Protein AF-A0A2P8F9A5-F1 (afdb_monomer_lite)

Radius of gyration: 23.51 Å; chains: 1; bounding box: 55×26×66 Å

Sequence (94 aa):
MFVTTDPVSLYRLRLIKKYFMSSGTRSKALRRGKMHGQYRAVSNHWHGGRNVPWLNVRGLWLEEAGFNVGDPIDIIVGKGKLIVKKAYDGNSSH

Foldseek 3Di:
DDDDPDPVVVVVVVVVVVVVVVVPDDPPPDDDDDFDWDWDQDPPDPVRTDTDTDDDDDDVVCVVVVDDPPFAWDWDDDDVDTDIDGDDPVPPPD

Secondary structure (DSSP, 8-state):
------HHHHHHHHHHHHHHHHTS----------PEEEEEE-TT-TTSEEEEEE----SHHHHHTT--TT--EEEEEETTEEEEEE---S----

Structure (mmCIF, N/CA/C/O backbone):
data_AF-A0A2P8F9A5-F1
#
_entry.id   AF-A0A2P8F9A5-F1
#
loop_
_atom_site.group_PDB
_atom_site.id
_atom_site.type_symbol
_atom_site.label_atom_id
_atom_site.label_alt_id
_atom_site.label_comp_id
_atom_site.label_asym_id
_atom_site.label_entity_id
_atom_site.label_seq_id
_atom_site.pdbx_PDB_ins_code
_atom_site.Cartn_x
_atom_site.Cartn_y
_atom_site.Cartn_z
_atom_site.occupancy
_atom_site.B_iso_or_equiv
_atom_site.auth_seq_id
_atom_site.auth_comp_id
_atom_site.auth_asym_id
_atom_site.auth_atom_id
_atom_site.pdbx_PDB_model_num
ATOM 1 N N . MET A 1 1 ? -38.537 -16.228 32.111 1.00 41.62 1 MET A N 1
ATOM 2 C CA . MET A 1 1 ? -38.457 -14.813 31.686 1.00 41.62 1 MET A CA 1
ATOM 3 C C . MET A 1 1 ? -37.942 -14.016 32.877 1.00 41.62 1 MET A C 1
ATOM 5 O O . MET A 1 1 ? -38.681 -13.858 33.836 1.00 41.62 1 MET A O 1
ATOM 9 N N . PHE A 1 2 ? -36.664 -13.628 32.895 1.00 45.19 2 PHE A N 1
ATOM 10 C CA . PHE A 1 2 ? -36.101 -12.860 34.013 1.00 45.19 2 PHE A CA 1
ATOM 11 C C . PHE A 1 2 ? -36.431 -11.380 33.808 1.00 45.19 2 PHE A C 1
ATOM 13 O O . PHE A 1 2 ? -35.768 -10.692 33.035 1.00 45.19 2 PHE A O 1
ATOM 20 N N . VAL A 1 3 ? -37.501 -10.907 34.444 1.00 56.59 3 VAL A N 1
ATOM 21 C CA . VAL A 1 3 ? -37.842 -9.481 34.489 1.00 56.59 3 VAL A CA 1
ATOM 22 C C . VAL A 1 3 ? -37.096 -8.890 35.680 1.00 56.59 3 VAL A C 1
ATOM 24 O O . VAL A 1 3 ? -37.504 -9.062 36.821 1.00 56.59 3 VAL A O 1
ATOM 27 N N . THR A 1 4 ? -35.953 -8.256 35.421 1.00 61.16 4 THR A N 1
ATOM 28 C CA . THR A 1 4 ? -35.243 -7.474 36.440 1.00 61.16 4 THR A CA 1
ATOM 29 C C . THR A 1 4 ? -35.793 -6.049 36.446 1.00 61.16 4 THR A C 1
ATOM 31 O O . THR A 1 4 ? -35.751 -5.360 35.428 1.00 61.16 4 THR A O 1
ATOM 34 N N . THR A 1 5 ? -36.350 -5.621 37.579 1.00 69.06 5 THR A N 1
ATOM 35 C CA . THR A 1 5 ? -36.790 -4.237 37.832 1.00 69.06 5 THR A CA 1
ATOM 36 C C . THR A 1 5 ? -35.776 -3.453 38.662 1.00 69.06 5 THR A C 1
ATOM 38 O O . THR A 1 5 ? -36.014 -2.289 38.975 1.00 69.06 5 THR A O 1
ATOM 41 N N . ASP A 1 6 ? -34.650 -4.078 39.023 1.00 84.94 6 ASP A N 1
ATOM 42 C CA . ASP A 1 6 ? -33.576 -3.420 39.757 1.00 84.94 6 ASP A CA 1
ATOM 43 C C . ASP A 1 6 ? -32.947 -2.315 38.885 1.00 84.94 6 ASP A C 1
ATOM 45 O O . ASP A 1 6 ? -32.442 -2.606 37.789 1.00 84.94 6 ASP A O 1
ATOM 49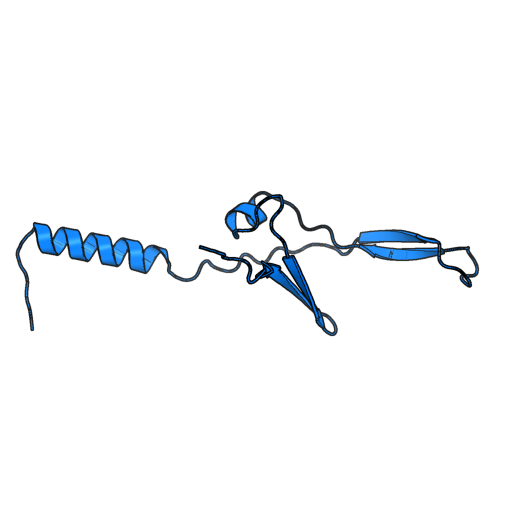 N N . PRO A 1 7 ? -32.948 -1.051 39.350 1.00 79.75 7 PRO A N 1
ATOM 50 C CA . PRO A 1 7 ? -32.390 0.066 38.604 1.00 79.75 7 PRO A CA 1
ATOM 51 C C . PRO A 1 7 ? -30.935 -0.174 38.192 1.00 79.75 7 PRO A C 1
ATOM 53 O O . PRO A 1 7 ? -30.570 0.141 37.062 1.00 79.75 7 PRO A O 1
ATOM 56 N N . VAL A 1 8 ? -30.107 -0.771 39.056 1.00 82.50 8 VAL A N 1
ATOM 57 C CA . VAL A 1 8 ? -28.666 -0.952 38.807 1.00 82.50 8 VAL A CA 1
ATOM 58 C C . VAL A 1 8 ? -28.420 -1.941 37.668 1.00 82.50 8 VAL A C 1
ATOM 60 O O . VAL A 1 8 ? -27.639 -1.677 36.751 1.00 82.50 8 VAL A O 1
ATOM 63 N N . SER A 1 9 ? -29.134 -3.058 37.676 1.00 79.25 9 SER A N 1
ATOM 64 C CA . SER A 1 9 ? -29.109 -4.089 36.648 1.00 79.25 9 SER A CA 1
ATOM 65 C C . SER A 1 9 ? -29.660 -3.558 35.326 1.00 79.25 9 SER A C 1
ATOM 67 O O . SER A 1 9 ? -29.065 -3.811 34.279 1.00 79.25 9 SER A O 1
ATOM 69 N N . LEU A 1 10 ? -30.704 -2.721 35.355 1.00 77.50 10 LEU A N 1
ATOM 70 C CA . LEU A 1 10 ? -31.217 -2.021 34.170 1.00 77.50 10 LEU A CA 1
ATOM 71 C C . LEU A 1 10 ? -30.200 -1.031 33.586 1.00 77.50 10 LEU A C 1
ATOM 73 O O . LEU A 1 10 ? -30.024 -0.992 32.364 1.00 77.50 10 LEU A O 1
ATOM 77 N N . TYR A 1 11 ? -29.495 -0.267 34.427 1.00 80.44 11 TYR A N 1
ATOM 78 C CA . TYR A 1 11 ? -28.402 0.604 33.990 1.00 80.44 11 TYR A CA 1
ATOM 79 C C . TYR A 1 11 ? -27.260 -0.205 33.382 1.00 80.44 11 TYR A C 1
ATOM 81 O O . TYR A 1 11 ? -26.788 0.135 32.299 1.00 80.44 11 TYR A O 1
ATOM 89 N N . ARG A 1 12 ? -26.862 -1.311 34.014 1.00 79.62 12 ARG A N 1
ATOM 90 C CA . ARG A 1 12 ? -25.798 -2.191 33.520 1.00 79.62 12 ARG A CA 1
ATOM 91 C C . ARG A 1 12 ? -26.174 -2.844 32.189 1.00 79.62 12 ARG A C 1
ATOM 93 O O . ARG A 1 12 ? -25.358 -2.859 31.272 1.00 79.62 12 ARG A O 1
ATOM 100 N N . LEU A 1 13 ? -27.418 -3.304 32.035 1.00 77.94 13 LEU A N 1
ATOM 101 C CA . LEU A 1 13 ? -27.922 -3.863 30.777 1.00 77.94 13 LEU A CA 1
ATOM 102 C C . LEU A 1 13 ? -27.999 -2.803 29.671 1.00 77.94 13 LEU A C 1
ATOM 104 O O . LEU A 1 13 ? -27.630 -3.081 28.531 1.00 77.94 13 LEU A O 1
ATOM 108 N N . ARG A 1 14 ? -28.456 -1.583 29.995 1.00 80.62 14 ARG A N 1
ATOM 109 C CA . ARG A 1 14 ? -28.457 -0.441 29.064 1.00 80.62 14 ARG A CA 1
ATOM 110 C C . ARG A 1 14 ? -27.046 -0.069 28.637 1.00 80.62 14 ARG A C 1
ATOM 112 O O . ARG A 1 14 ? -26.828 0.187 27.458 1.00 80.62 14 ARG A O 1
ATOM 119 N N . LEU A 1 15 ? -26.101 -0.061 29.571 1.00 74.25 15 LEU A N 1
ATOM 120 C CA . LEU A 1 15 ? -24.707 0.265 29.312 1.00 74.25 15 LEU A CA 1
ATOM 121 C C . LEU A 1 15 ? -24.067 -0.790 28.397 1.00 74.25 15 LEU A C 1
ATOM 123 O O . LEU A 1 15 ? -23.511 -0.438 27.362 1.00 74.25 15 LEU A O 1
ATOM 127 N N . ILE A 1 16 ? -24.244 -2.080 28.701 1.00 76.31 16 ILE A N 1
ATOM 128 C CA . ILE A 1 16 ? -23.750 -3.190 27.870 1.00 76.31 16 ILE A CA 1
ATOM 129 C C . ILE A 1 16 ? -24.387 -3.158 26.475 1.00 76.31 16 ILE A C 1
ATOM 131 O O . ILE A 1 16 ? -23.671 -3.262 25.483 1.00 76.31 16 ILE A O 1
ATOM 135 N N . LYS A 1 17 ? -25.706 -2.937 26.365 1.00 69.00 17 LYS A N 1
ATOM 136 C CA . LYS A 1 17 ? -26.370 -2.773 25.060 1.00 69.00 17 LYS A CA 1
ATOM 137 C C . LYS A 1 17 ? -25.869 -1.544 24.304 1.00 69.00 17 LYS A C 1
ATOM 139 O O . LYS A 1 17 ? -25.693 -1.639 23.099 1.00 69.00 17 LYS A O 1
ATOM 144 N N . LYS A 1 18 ? -25.592 -0.421 24.974 1.00 68.56 18 LYS A N 1
ATOM 145 C CA . LYS A 1 18 ? -25.025 0.786 24.348 1.00 68.56 18 LYS A CA 1
ATOM 146 C C . LYS A 1 18 ? -23.628 0.519 23.784 1.00 68.56 18 LYS A C 1
ATOM 148 O O . LYS A 1 18 ? -23.371 0.874 22.638 1.00 68.56 18 LYS A O 1
ATOM 153 N N . TYR A 1 19 ? -22.757 -0.151 24.539 1.00 64.31 19 TYR A N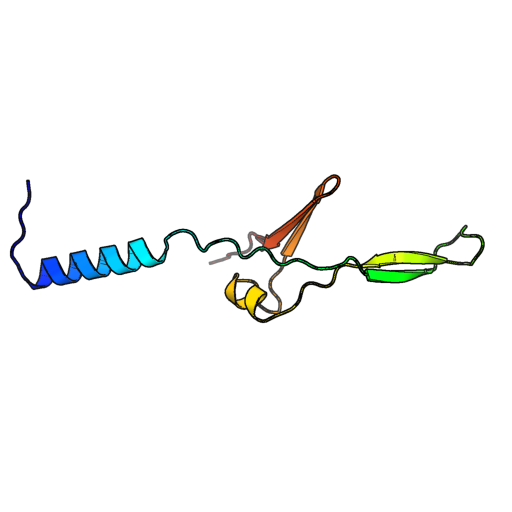 1
ATOM 154 C CA . TYR A 1 19 ? -21.425 -0.535 24.061 1.00 64.31 19 TYR A CA 1
ATOM 155 C C . TYR A 1 19 ? -21.483 -1.594 22.945 1.00 64.31 19 TYR A C 1
ATOM 157 O O . TYR A 1 19 ? -20.745 -1.485 21.971 1.00 64.31 19 TYR A O 1
ATOM 165 N N . PHE A 1 20 ? -22.409 -2.556 23.025 1.00 62.41 20 PHE A N 1
ATOM 166 C CA . PHE A 1 20 ? -22.634 -3.569 21.985 1.00 62.41 20 PHE A CA 1
ATOM 167 C C . PHE A 1 20 ? -23.286 -3.001 20.709 1.00 62.41 20 PHE A C 1
ATOM 169 O O . PHE A 1 20 ? -23.002 -3.458 19.611 1.00 62.41 20 PHE A O 1
ATOM 176 N N . MET A 1 21 ? -24.143 -1.982 20.816 1.00 59.50 21 MET A N 1
ATOM 177 C CA . MET A 1 21 ? -24.726 -1.286 19.659 1.00 59.50 21 MET A CA 1
ATOM 178 C C . MET A 1 21 ? -23.741 -0.290 19.031 1.00 59.50 21 MET A C 1
ATOM 180 O O . MET A 1 21 ? -23.791 -0.059 17.827 1.00 59.50 21 MET A O 1
ATOM 184 N N . SER A 1 22 ? -22.808 0.259 19.817 1.00 56.31 22 SER A N 1
ATOM 185 C CA . SER A 1 22 ? -21.736 1.142 19.337 1.00 56.31 22 SER A CA 1
ATOM 186 C C . SER A 1 22 ? -20.656 0.417 18.527 1.00 56.31 22 SER A C 1
ATOM 188 O O . SER A 1 22 ? -19.921 1.071 17.790 1.00 56.31 22 SER A O 1
ATOM 190 N N . SER A 1 23 ? -20.540 -0.909 18.639 1.00 54.38 23 SER A N 1
ATOM 191 C CA . SER A 1 23 ? -19.688 -1.718 17.756 1.00 54.38 23 SER A CA 1
ATOM 192 C C . SER A 1 23 ? -20.390 -2.106 16.446 1.00 54.38 23 SER A C 1
ATOM 194 O O . SER A 1 23 ? -19.802 -2.801 15.613 1.00 54.38 23 SER A O 1
ATOM 196 N N . GLY A 1 24 ? -21.628 -1.633 16.238 1.00 50.69 24 GLY A N 1
ATOM 197 C CA . GLY A 1 24 ? -22.403 -1.814 15.018 1.00 50.69 24 GLY A CA 1
ATOM 198 C C . GLY A 1 24 ? -21.651 -1.281 13.802 1.00 50.69 24 GLY A C 1
ATOM 199 O O . GLY A 1 24 ? -21.406 -0.085 13.690 1.00 50.69 24 GLY A O 1
ATOM 200 N N . THR A 1 25 ? -21.254 -2.209 12.926 1.00 56.53 25 THR A N 1
ATOM 201 C CA . THR A 1 25 ? -20.758 -2.027 11.553 1.00 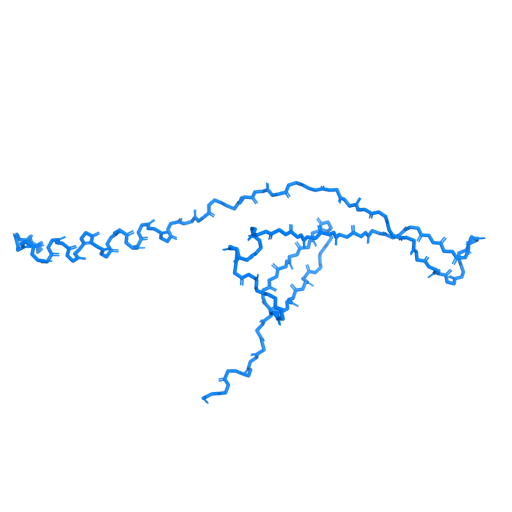56.53 25 THR A CA 1
ATOM 202 C C . THR A 1 25 ? -20.499 -0.573 11.159 1.00 56.53 25 THR A C 1
ATOM 204 O O . THR A 1 25 ? -21.379 0.086 10.600 1.00 56.53 25 THR A O 1
ATOM 207 N N . ARG A 1 26 ? -19.274 -0.079 11.402 1.00 58.53 26 ARG A N 1
ATOM 208 C CA . ARG A 1 26 ? -18.807 1.172 10.791 1.00 58.53 26 ARG A CA 1
ATOM 209 C C . ARG A 1 26 ? -19.081 1.078 9.294 1.00 58.53 26 ARG A C 1
ATOM 211 O O . ARG A 1 26 ? -18.503 0.227 8.615 1.00 58.53 26 ARG A O 1
ATOM 218 N N . SER A 1 27 ? -19.984 1.918 8.790 1.00 57.59 27 SER A N 1
ATOM 219 C CA . SER A 1 27 ? -20.207 2.085 7.359 1.00 57.59 27 SER A CA 1
ATOM 220 C C . SER A 1 27 ? -18.840 2.286 6.715 1.00 57.59 27 SER A C 1
ATOM 222 O O . SER A 1 27 ? -18.160 3.267 7.023 1.00 57.59 27 SER A O 1
ATOM 224 N N . LYS A 1 28 ? -18.392 1.327 5.897 1.00 63.66 28 LYS A N 1
ATOM 225 C CA . LYS A 1 28 ? -17.101 1.417 5.210 1.00 63.66 28 LYS A CA 1
ATOM 226 C C . LYS A 1 28 ? -17.152 2.675 4.351 1.00 63.66 28 LYS A C 1
ATOM 228 O O . LYS A 1 28 ? -17.831 2.689 3.328 1.00 63.66 28 LYS A O 1
ATOM 233 N N . ALA A 1 29 ? -16.496 3.745 4.790 1.00 75.38 29 ALA A N 1
ATOM 234 C CA . ALA A 1 29 ? -16.467 4.983 4.035 1.00 75.38 29 ALA A CA 1
ATOM 235 C C . ALA A 1 29 ? -15.700 4.716 2.733 1.00 75.38 29 ALA A C 1
ATOM 237 O O . ALA A 1 29 ? -14.486 4.514 2.751 1.00 75.38 29 ALA A O 1
ATOM 238 N N . LEU A 1 30 ? -16.408 4.670 1.600 1.00 83.06 30 LEU A N 1
ATOM 239 C CA . LEU A 1 30 ? -15.772 4.555 0.293 1.00 83.06 30 LEU A CA 1
ATOM 240 C C . LEU A 1 30 ? -14.986 5.841 0.026 1.00 83.06 30 LEU A C 1
ATOM 242 O O . LEU A 1 30 ? -15.567 6.905 -0.181 1.00 83.06 30 LEU A O 1
ATOM 246 N N . ARG A 1 31 ? -13.657 5.741 -0.000 1.00 86.19 31 ARG A N 1
ATOM 247 C CA . ARG A 1 31 ? -12.776 6.842 -0.398 1.00 86.19 31 ARG A CA 1
ATOM 248 C C . ARG A 1 31 ? -12.431 6.680 -1.878 1.00 86.19 31 ARG A C 1
ATOM 250 O O . ARG A 1 31 ? -11.782 5.712 -2.263 1.00 86.19 31 ARG A O 1
ATOM 257 N N . ARG A 1 32 ? -12.896 7.608 -2.718 1.00 88.69 32 ARG A N 1
ATOM 258 C CA . ARG A 1 32 ? -12.538 7.656 -4.145 1.00 88.69 32 ARG A CA 1
ATOM 259 C C . ARG A 1 32 ? -11.249 8.456 -4.315 1.00 88.69 32 ARG A C 1
ATOM 261 O O . ARG A 1 32 ? -11.126 9.546 -3.768 1.00 88.69 32 ARG A O 1
ATOM 268 N N . GLY A 1 33 ? -10.316 7.922 -5.092 1.00 88.69 33 GLY A N 1
ATOM 269 C CA . GLY A 1 33 ? -9.053 8.569 -5.440 1.00 88.69 33 GLY A CA 1
ATOM 270 C C . GLY A 1 33 ? -8.683 8.289 -6.893 1.00 88.69 33 GLY A C 1
ATOM 271 O O . GLY A 1 33 ? -9.392 7.563 -7.592 1.00 88.69 33 GLY A O 1
ATOM 272 N N . LYS A 1 34 ? -7.574 8.870 -7.351 1.00 90.75 34 LYS A N 1
ATOM 273 C CA . LYS A 1 34 ? -7.003 8.610 -8.677 1.00 90.75 34 LYS A CA 1
ATOM 274 C C . LYS A 1 34 ? -5.669 7.890 -8.517 1.00 90.75 34 LYS A C 1
ATOM 276 O O . LYS A 1 34 ? -4.913 8.192 -7.599 1.00 90.75 34 LYS A O 1
ATOM 281 N N . MET A 1 35 ? -5.379 6.960 -9.424 1.00 94.56 35 MET A N 1
ATOM 282 C CA . MET A 1 35 ? -4.014 6.463 -9.588 1.00 94.56 35 MET A CA 1
ATOM 283 C C . MET A 1 35 ? -3.156 7.583 -10.171 1.00 94.56 35 MET A C 1
ATOM 285 O O . MET A 1 35 ? -3.532 8.199 -11.168 1.00 94.56 35 MET A O 1
ATOM 289 N N . HIS A 1 36 ? -2.017 7.842 -9.542 1.00 94.94 36 HIS A N 1
ATOM 290 C CA . HIS A 1 36 ? -1.023 8.777 -10.046 1.00 94.94 36 HIS A CA 1
ATOM 291 C C . HIS A 1 36 ? -0.015 8.041 -10.934 1.00 94.94 36 HIS A C 1
ATOM 293 O O . HIS A 1 36 ? 0.090 6.815 -10.892 1.00 94.94 36 HIS A O 1
ATOM 299 N N . GLY A 1 37 ? 0.726 8.790 -11.748 1.00 95.44 37 GLY A N 1
ATOM 300 C CA . GLY A 1 37 ? 1.907 8.283 -12.438 1.00 95.44 37 GLY A CA 1
ATOM 301 C C . GLY A 1 37 ? 3.159 8.680 -11.669 1.00 95.44 37 GLY A C 1
ATOM 302 O O . GLY A 1 37 ? 3.283 9.836 -11.270 1.00 95.44 37 GLY A O 1
ATOM 303 N N . GLN A 1 38 ? 4.086 7.747 -11.488 1.00 95.56 38 GLN A N 1
ATOM 304 C CA . GLN A 1 38 ? 5.444 8.066 -11.065 1.00 95.56 38 GLN A CA 1
ATOM 305 C C . GLN A 1 38 ? 6.422 7.590 -12.131 1.00 95.56 38 GLN A C 1
ATOM 307 O O . GLN A 1 38 ? 6.364 6.434 -12.549 1.00 95.56 38 GLN A O 1
ATOM 312 N N . TYR A 1 39 ? 7.319 8.470 -12.576 1.00 95.69 39 TYR A N 1
ATOM 313 C CA . TYR A 1 39 ? 8.365 8.072 -13.507 1.00 95.69 39 TYR A CA 1
ATOM 314 C C . TYR A 1 39 ? 9.293 7.054 -12.849 1.00 95.69 39 TYR A C 1
ATOM 316 O O . TYR A 1 39 ? 9.775 7.258 -11.733 1.00 95.69 39 TYR A O 1
ATOM 324 N N . ARG A 1 40 ? 9.561 5.963 -13.559 1.00 95.81 40 ARG A N 1
ATOM 325 C CA . ARG A 1 40 ? 10.538 4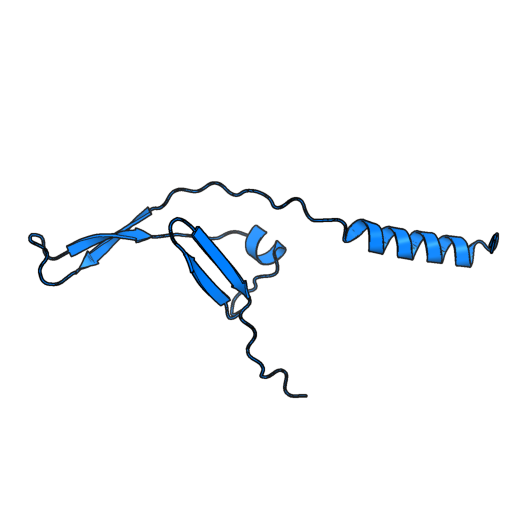.961 -13.160 1.00 95.81 40 ARG A CA 1
ATOM 326 C C . ARG A 1 40 ? 11.449 4.669 -14.336 1.00 95.81 40 ARG A C 1
ATOM 328 O O . ARG A 1 40 ? 10.969 4.355 -15.426 1.00 95.81 40 ARG A O 1
ATOM 335 N N . ALA A 1 41 ? 12.754 4.765 -14.098 1.00 95.50 41 ALA A N 1
ATOM 336 C CA . ALA A 1 41 ? 13.746 4.277 -15.042 1.00 95.50 41 ALA A CA 1
ATOM 337 C C . ALA A 1 41 ? 13.567 2.762 -15.201 1.00 95.50 41 ALA A C 1
ATOM 339 O O . ALA A 1 41 ? 13.415 2.038 -14.213 1.00 95.50 41 ALA A O 1
ATOM 340 N N . VAL A 1 42 ? 13.537 2.294 -16.444 1.00 91.81 42 VAL A N 1
ATOM 341 C CA . VAL A 1 42 ? 13.410 0.873 -16.777 1.00 91.81 42 VAL A CA 1
ATOM 342 C C . VAL A 1 42 ? 14.384 0.604 -17.912 1.00 91.81 42 VAL A C 1
ATOM 344 O O . VAL A 1 42 ? 14.336 1.286 -18.938 1.00 91.81 42 VAL A O 1
ATOM 347 N N . SER A 1 43 ? 15.270 -0.375 -17.731 1.00 84.50 43 SER A N 1
ATOM 348 C CA . SER A 1 43 ? 16.121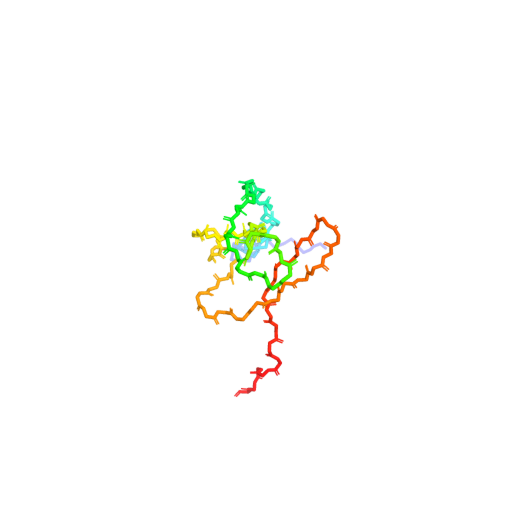 -0.850 -18.821 1.00 84.50 43 SER A CA 1
ATOM 349 C C . SER A 1 43 ? 15.251 -1.394 -19.959 1.00 84.50 43 SER A C 1
ATOM 351 O O . SER A 1 43 ? 14.149 -1.889 -19.732 1.00 84.50 43 SER A O 1
ATOM 353 N N . ASN A 1 44 ? 15.722 -1.274 -21.201 1.00 83.19 44 ASN A N 1
ATOM 354 C CA . ASN A 1 44 ? 14.998 -1.720 -22.401 1.00 83.19 44 ASN A CA 1
ATOM 355 C C . ASN A 1 44 ? 13.668 -0.988 -22.672 1.00 83.19 44 ASN A C 1
ATOM 357 O O . ASN A 1 44 ? 12.801 -1.507 -23.372 1.00 83.19 44 ASN A O 1
ATOM 361 N N . HIS A 1 45 ? 13.504 0.234 -22.159 1.00 86.75 45 HIS A N 1
ATOM 362 C CA . HIS A 1 45 ? 12.485 1.159 -22.645 1.00 86.75 45 HIS A CA 1
ATOM 363 C C . HIS A 1 45 ? 13.128 2.172 -23.596 1.00 86.75 45 HI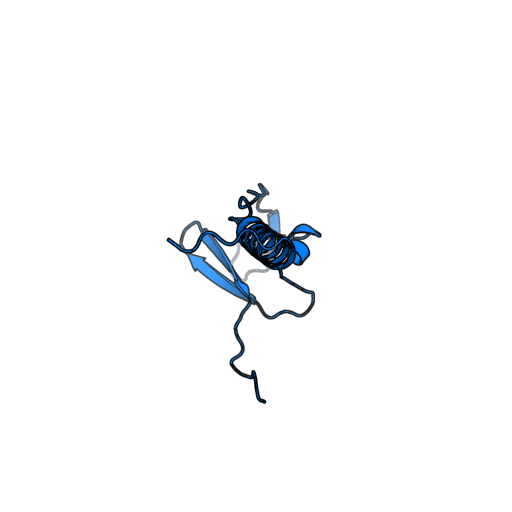S A C 1
ATOM 365 O O . HIS A 1 45 ? 14.177 2.730 -23.285 1.00 86.75 45 HIS A O 1
ATOM 371 N N . TRP A 1 46 ? 12.485 2.454 -24.729 1.00 86.69 46 TRP A N 1
ATOM 372 C CA . TRP A 1 46 ? 13.013 3.341 -25.777 1.00 86.69 46 TRP A CA 1
ATOM 373 C C . TRP A 1 46 ? 13.324 4.776 -25.305 1.00 86.69 46 TRP A C 1
ATOM 375 O O . TRP A 1 46 ? 14.133 5.468 -25.910 1.00 86.69 46 TRP A O 1
ATOM 385 N N . HIS A 1 47 ? 12.723 5.201 -24.190 1.00 87.38 47 HIS A N 1
ATOM 386 C CA . HIS A 1 47 ? 12.968 6.484 -23.523 1.00 87.38 47 HIS A CA 1
ATOM 387 C C . HIS A 1 47 ? 13.714 6.369 -22.180 1.00 87.38 47 HIS A C 1
ATOM 389 O O . HIS A 1 47 ? 13.671 7.288 -21.369 1.00 87.38 47 HIS A O 1
ATOM 395 N N . GLY A 1 48 ? 14.330 5.225 -21.869 1.00 92.44 48 GLY A N 1
ATOM 396 C CA . GLY A 1 48 ? 15.045 5.011 -20.600 1.00 92.44 48 GLY A CA 1
ATOM 397 C C . GLY A 1 48 ? 14.148 4.845 -19.360 1.00 92.44 48 GLY A C 1
ATOM 398 O O . GLY A 1 48 ? 14.631 4.519 -18.276 1.00 92.44 48 GLY A O 1
ATOM 399 N N . GLY A 1 49 ? 12.832 5.022 -19.498 1.00 95.00 49 GLY A N 1
ATOM 400 C CA . GLY A 1 49 ? 11.856 4.779 -18.439 1.00 95.00 49 GLY A CA 1
ATOM 401 C C . GLY A 1 49 ? 10.429 5.133 -18.840 1.00 95.00 49 GLY A C 1
ATOM 402 O O . GLY A 1 49 ? 10.174 5.575 -19.960 1.00 95.00 49 GLY A O 1
ATOM 403 N N . ARG A 1 50 ? 9.486 4.918 -17.920 1.00 94.88 50 ARG A N 1
ATOM 404 C CA . ARG A 1 50 ? 8.058 5.206 -18.123 1.00 94.88 50 ARG A CA 1
ATOM 405 C C . ARG A 1 50 ? 7.360 5.569 -16.820 1.00 94.88 50 ARG A C 1
ATOM 407 O O . ARG A 1 50 ? 7.838 5.240 -15.737 1.00 94.88 50 ARG A O 1
ATOM 414 N N . ASN A 1 51 ? 6.176 6.165 -16.927 1.00 94.81 51 ASN A N 1
ATOM 415 C CA . ASN A 1 51 ? 5.290 6.327 -15.779 1.00 94.81 51 ASN A CA 1
ATOM 416 C C . ASN A 1 51 ? 4.697 4.973 -15.367 1.00 94.81 51 ASN A C 1
ATOM 418 O O . ASN A 1 51 ? 4.109 4.265 -16.187 1.00 94.81 51 ASN A O 1
ATOM 422 N N . VAL A 1 52 ? 4.841 4.627 -14.091 1.00 95.25 52 VAL A N 1
ATOM 423 C CA . VAL A 1 52 ? 4.209 3.463 -13.464 1.00 95.25 52 VAL A CA 1
ATOM 424 C C . VAL A 1 52 ? 3.070 3.908 -12.542 1.00 95.25 52 VAL A C 1
ATOM 426 O O . VAL A 1 52 ? 3.106 5.038 -12.044 1.00 95.25 52 VAL A O 1
ATOM 429 N N . PRO A 1 53 ? 2.051 3.058 -12.303 1.00 95.62 53 PRO A N 1
ATOM 430 C CA . PRO A 1 53 ? 0.988 3.375 -11.359 1.00 95.62 53 PRO A CA 1
ATOM 431 C C . PRO A 1 53 ? 1.538 3.615 -9.952 1.00 95.62 53 PRO A C 1
ATOM 433 O O . PRO A 1 53 ? 2.283 2.796 -9.418 1.00 95.62 53 PRO A O 1
ATOM 436 N N . TRP A 1 54 ? 1.123 4.722 -9.349 1.00 95.44 54 TRP A N 1
ATOM 437 C CA . TRP A 1 54 ? 1.439 5.108 -7.982 1.00 95.44 54 TRP A CA 1
ATOM 438 C C . TRP A 1 54 ? 0.146 5.354 -7.209 1.00 95.44 54 TRP A C 1
ATOM 440 O O . TRP A 1 54 ? -0.684 6.182 -7.597 1.00 95.44 54 TRP A O 1
ATOM 450 N N . LEU A 1 55 ? -0.010 4.657 -6.085 1.00 93.75 55 LEU A N 1
ATOM 451 C CA . LEU A 1 55 ? -1.133 4.823 -5.171 1.00 93.75 55 LEU A CA 1
ATOM 452 C C . LEU A 1 55 ? -0.661 5.554 -3.913 1.00 93.75 55 LEU A C 1
ATOM 454 O O . LEU A 1 55 ? 0.226 5.077 -3.215 1.00 93.75 55 LEU A O 1
ATOM 458 N N . ASN A 1 56 ? -1.287 6.689 -3.607 1.00 90.62 56 ASN A N 1
ATOM 459 C CA . ASN A 1 56 ? -1.075 7.403 -2.352 1.00 90.62 56 ASN A CA 1
ATOM 460 C C . ASN A 1 56 ? -2.314 7.236 -1.465 1.00 90.62 56 ASN A C 1
ATOM 462 O O . ASN A 1 56 ? -3.411 7.636 -1.859 1.00 90.62 56 ASN A O 1
ATOM 466 N N . VAL A 1 57 ? -2.143 6.651 -0.280 1.00 90.94 57 VAL A N 1
ATOM 467 C CA . VAL A 1 57 ? -3.203 6.501 0.722 1.00 90.94 57 VAL A CA 1
ATOM 468 C C . VAL A 1 57 ? -2.733 7.209 1.985 1.00 90.94 57 VAL A C 1
ATOM 470 O O . VAL A 1 57 ? -1.785 6.771 2.625 1.00 90.94 57 VAL A O 1
ATOM 473 N N . ARG A 1 58 ? -3.371 8.334 2.318 1.00 90.38 58 ARG A N 1
ATOM 474 C CA . ARG A 1 58 ? -3.027 9.161 3.481 1.00 90.38 58 ARG A CA 1
ATOM 475 C C . ARG A 1 58 ? -4.267 9.818 4.084 1.00 90.38 58 ARG A C 1
ATOM 477 O O . ARG A 1 58 ? -5.244 10.071 3.372 1.00 90.38 58 ARG A O 1
ATOM 484 N N . GLY A 1 59 ? -4.195 10.148 5.369 1.00 90.44 59 GLY A N 1
ATOM 485 C CA . GLY A 1 59 ? -5.195 10.943 6.086 1.00 90.44 59 GLY A CA 1
ATOM 486 C C . GLY A 1 59 ? -5.573 10.346 7.438 1.00 90.44 59 GLY A C 1
ATOM 487 O O . GLY A 1 59 ? -5.424 9.146 7.640 1.00 90.44 59 GLY A O 1
ATOM 488 N N . LEU A 1 60 ? -6.121 11.186 8.322 1.00 92.56 60 LEU A N 1
ATOM 489 C CA . LEU A 1 60 ? -6.534 10.818 9.689 1.00 92.56 60 LEU A CA 1
ATOM 490 C C . LEU A 1 60 ? -7.492 9.615 9.726 1.00 92.56 60 LEU A C 1
ATOM 492 O O . LEU A 1 60 ? -7.477 8.819 10.655 1.00 92.56 60 LEU A O 1
ATOM 496 N N . TRP A 1 61 ? -8.264 9.412 8.656 1.00 91.12 61 TRP A N 1
ATOM 497 C CA . TRP A 1 61 ? -9.163 8.267 8.509 1.00 91.12 61 TRP A CA 1
ATOM 498 C C . TRP A 1 61 ? -8.447 6.902 8.499 1.00 91.12 61 TRP A C 1
ATOM 500 O O . TRP A 1 61 ? -9.095 5.886 8.746 1.00 91.12 61 TRP A O 1
ATOM 510 N N . LEU A 1 62 ? -7.145 6.846 8.190 1.00 92.44 62 LEU A N 1
ATOM 511 C CA . LEU A 1 62 ? -6.347 5.620 8.312 1.00 92.44 62 LEU A CA 1
ATOM 512 C C . LEU A 1 62 ? -6.075 5.275 9.780 1.00 92.44 62 LEU A C 1
ATOM 514 O O . LEU A 1 62 ? -6.254 4.120 10.164 1.00 92.44 62 LEU A O 1
ATOM 518 N N . GLU A 1 63 ? -5.723 6.273 10.595 1.00 92.94 63 GLU A N 1
ATOM 519 C CA . GLU A 1 63 ? -5.549 6.116 12.046 1.00 92.94 63 GLU A CA 1
ATOM 520 C C . GLU A 1 63 ? -6.877 5.744 12.704 1.00 92.94 63 GLU A C 1
ATOM 522 O O . GLU A 1 63 ? -6.952 4.773 13.453 1.00 92.94 63 GLU A O 1
ATOM 527 N N . GLU A 1 64 ? -7.971 6.417 12.326 1.00 90.56 64 GLU A N 1
ATOM 528 C CA . GLU A 1 64 ? -9.323 6.046 12.758 1.00 90.56 64 GLU A CA 1
ATOM 529 C C . GLU A 1 64 ? -9.662 4.595 12.376 1.00 90.56 64 GLU A C 1
ATOM 531 O O . GLU A 1 64 ? -10.352 3.897 13.123 1.00 90.56 64 GLU A O 1
ATOM 536 N N . ALA A 1 65 ? -9.183 4.110 11.225 1.00 89.75 65 ALA A N 1
ATOM 537 C CA . ALA A 1 65 ? -9.351 2.725 10.781 1.00 89.75 65 ALA A CA 1
ATOM 538 C C . ALA A 1 65 ? -8.430 1.720 11.504 1.00 89.75 65 ALA A C 1
ATOM 540 O O . ALA A 1 65 ? -8.584 0.517 11.290 1.00 89.75 65 ALA A O 1
ATOM 541 N N . GLY A 1 66 ? -7.540 2.184 12.386 1.00 91.88 66 GLY A N 1
ATOM 542 C CA . GLY A 1 66 ? -6.661 1.362 13.217 1.00 91.88 66 GLY A CA 1
ATOM 543 C C . GLY A 1 66 ? -5.263 1.121 12.643 1.00 91.88 66 GLY A C 1
ATOM 544 O O . GLY A 1 66 ? -4.579 0.221 13.126 1.00 91.88 66 GLY A O 1
ATOM 545 N N . PHE A 1 67 ? -4.849 1.877 11.621 1.00 93.50 67 PHE A N 1
ATOM 546 C CA . PHE A 1 67 ? -3.479 1.863 11.102 1.00 93.50 67 PHE A CA 1
ATOM 547 C C . PHE A 1 67 ? -2.677 3.001 11.734 1.00 93.50 67 PHE A C 1
ATOM 549 O O . PHE A 1 67 ? -2.923 4.167 11.435 1.00 93.50 67 PHE A O 1
ATOM 556 N N . ASN A 1 68 ? -1.706 2.665 12.573 1.00 93.94 68 ASN A N 1
ATOM 557 C CA . ASN A 1 68 ? -0.805 3.625 13.200 1.00 93.94 68 ASN A CA 1
ATOM 558 C C . ASN A 1 68 ? 0.515 3.735 12.431 1.00 93.94 68 ASN A C 1
ATOM 560 O O . ASN A 1 68 ? 0.914 2.834 11.688 1.00 93.94 68 ASN A O 1
ATOM 564 N N . VAL A 1 69 ? 1.233 4.837 12.643 1.00 93.56 69 VAL A N 1
ATOM 565 C CA . VAL A 1 69 ? 2.602 4.993 12.138 1.00 93.56 69 VAL A CA 1
ATOM 566 C C . VAL A 1 69 ? 3.486 3.881 12.708 1.00 93.56 69 VAL A C 1
ATOM 568 O O . VAL A 1 69 ? 3.528 3.674 13.917 1.00 93.56 69 VAL A O 1
ATOM 571 N N . GLY A 1 70 ? 4.194 3.177 11.825 1.00 92.12 70 GLY A N 1
ATOM 572 C CA . GLY A 1 70 ? 5.071 2.063 12.191 1.00 92.12 70 GLY A CA 1
ATOM 573 C C . GLY A 1 70 ? 4.389 0.693 12.226 1.00 92.12 70 GLY A C 1
ATOM 574 O O . GLY A 1 70 ? 5.098 -0.305 12.301 1.00 92.12 70 GLY A O 1
ATOM 575 N N . ASP A 1 71 ? 3.056 0.617 12.110 1.00 93.00 71 ASP A N 1
ATOM 576 C CA . ASP A 1 71 ? 2.371 -0.673 11.997 1.00 93.00 71 ASP A CA 1
ATOM 577 C C . ASP A 1 71 ? 2.835 -1.425 10.734 1.00 93.00 71 ASP A C 1
ATOM 579 O O . ASP A 1 71 ? 2.817 -0.852 9.635 1.00 93.00 71 ASP A O 1
ATOM 583 N N . PRO A 1 72 ? 3.186 -2.719 10.837 1.00 94.81 72 PRO A N 1
ATOM 584 C CA . PRO A 1 72 ? 3.440 -3.529 9.659 1.00 94.81 72 PRO A CA 1
ATOM 585 C C . PRO A 1 72 ? 2.117 -3.796 8.921 1.00 94.81 72 PRO A C 1
ATOM 587 O O . PRO A 1 72 ? 1.059 -4.001 9.529 1.00 94.81 72 PRO A O 1
ATOM 590 N N . ILE A 1 73 ? 2.160 -3.796 7.586 1.00 94.62 73 ILE A N 1
ATOM 591 C CA . ILE A 1 73 ? 0.982 -4.001 6.732 1.00 94.62 73 ILE A CA 1
ATOM 592 C C . ILE A 1 73 ? 1.224 -5.073 5.672 1.00 94.62 73 ILE A C 1
ATOM 594 O O . ILE A 1 73 ? 2.317 -5.185 5.124 1.00 94.62 73 ILE A O 1
ATOM 598 N N . ASP A 1 74 ? 0.156 -5.788 5.325 1.00 95.50 74 ASP A N 1
ATOM 599 C CA . ASP A 1 74 ? 0.097 -6.657 4.154 1.00 95.50 74 ASP A CA 1
ATOM 600 C C . ASP A 1 74 ? -0.689 -5.969 3.036 1.00 95.50 74 ASP A C 1
ATOM 602 O O . ASP A 1 74 ? -1.780 -5.427 3.259 1.00 95.50 74 ASP A O 1
ATOM 606 N N . ILE A 1 75 ? -0.183 -6.077 1.806 1.00 95.75 75 ILE A N 1
ATOM 607 C CA . ILE A 1 75 ? -0.911 -5.706 0.589 1.00 95.75 75 ILE A CA 1
ATOM 608 C C . ILE A 1 75 ? -1.125 -6.965 -0.244 1.00 95.75 75 ILE A C 1
ATOM 610 O O . ILE A 1 75 ? -0.209 -7.479 -0.882 1.00 95.75 75 ILE A O 1
ATOM 614 N N . ILE A 1 76 ? -2.362 -7.452 -0.266 1.00 96.62 76 ILE A N 1
ATOM 615 C CA . ILE A 1 76 ? -2.755 -8.593 -1.092 1.00 96.62 76 ILE A CA 1
ATOM 616 C C . ILE A 1 76 ? -3.152 -8.069 -2.473 1.00 96.62 76 ILE A C 1
ATOM 618 O O . ILE A 1 76 ? -4.068 -7.247 -2.598 1.00 96.62 76 ILE A O 1
ATOM 622 N N . VAL A 1 77 ? -2.469 -8.560 -3.507 1.00 97.19 77 VAL A N 1
ATOM 623 C CA . VAL A 1 77 ? -2.647 -8.128 -4.898 1.00 97.19 77 VAL A CA 1
ATOM 624 C C . VAL A 1 77 ? -3.520 -9.121 -5.660 1.00 97.19 77 VAL A C 1
ATOM 626 O O . VAL A 1 77 ? -3.234 -10.314 -5.703 1.00 97.19 77 VAL A O 1
ATOM 629 N N . GLY A 1 78 ? -4.573 -8.616 -6.301 1.00 97.06 78 GLY A N 1
ATOM 630 C CA . GLY A 1 78 ? -5.404 -9.358 -7.245 1.00 97.06 78 GLY A CA 1
ATOM 631 C C . GLY A 1 78 ? -5.686 -8.537 -8.503 1.00 97.06 78 GLY A C 1
ATOM 632 O O . GLY A 1 78 ? -5.475 -7.322 -8.544 1.00 97.06 78 GLY A O 1
ATOM 633 N N . LYS A 1 79 ? -6.190 -9.183 -9.558 1.00 96.44 79 LYS A N 1
ATOM 634 C CA . LYS A 1 79 ? -6.554 -8.480 -10.797 1.00 96.44 79 LYS A CA 1
ATOM 635 C C . LYS A 1 79 ? -7.612 -7.406 -10.500 1.00 96.44 79 LYS A C 1
ATOM 637 O O . LYS A 1 79 ? -8.705 -7.724 -10.043 1.00 96.44 79 LYS A O 1
ATOM 642 N N . GLY A 1 80 ? -7.271 -6.138 -10.744 1.00 95.00 80 GLY A N 1
ATOM 643 C CA . GLY A 1 80 ? -8.156 -4.988 -10.512 1.00 95.00 80 GLY A CA 1
ATOM 644 C C . GLY A 1 80 ? -8.437 -4.662 -9.039 1.00 95.00 80 GLY A C 1
ATOM 645 O O . GLY A 1 80 ? -9.346 -3.882 -8.765 1.00 95.00 80 GLY A O 1
ATOM 646 N N . LYS A 1 81 ? -7.701 -5.251 -8.084 1.00 94.62 81 LYS A N 1
ATOM 647 C CA . LYS A 1 81 ? -7.994 -5.116 -6.652 1.00 94.62 81 LYS A CA 1
ATOM 648 C C . LYS A 1 81 ? -6.733 -5.174 -5.793 1.00 94.62 81 LYS A C 1
ATOM 650 O O . LYS A 1 81 ? -5.893 -6.048 -5.969 1.00 94.62 81 LYS A O 1
ATOM 655 N N . LEU A 1 82 ? -6.667 -4.291 -4.801 1.00 94.94 82 LEU A N 1
ATOM 656 C CA . LEU A 1 82 ? -5.717 -4.363 -3.693 1.00 94.94 82 LEU A CA 1
ATOM 657 C C . LEU A 1 82 ? -6.503 -4.473 -2.386 1.00 94.94 82 LEU A C 1
ATOM 659 O O . LEU A 1 82 ? -7.513 -3.787 -2.214 1.00 94.94 82 LEU A O 1
ATOM 663 N N . ILE A 1 83 ? -6.056 -5.334 -1.476 1.00 94.12 83 ILE A N 1
ATOM 664 C CA . ILE A 1 83 ? -6.560 -5.386 -0.100 1.00 94.12 83 ILE A CA 1
ATOM 665 C C . ILE A 1 83 ? -5.393 -5.053 0.821 1.00 94.12 83 ILE A C 1
ATOM 667 O O . ILE A 1 83 ? -4.410 -5.786 0.843 1.00 94.12 83 ILE A O 1
ATOM 671 N N . VAL A 1 84 ? -5.522 -3.960 1.572 1.00 93.94 84 VAL A N 1
ATOM 672 C CA . VAL A 1 84 ? -4.550 -3.549 2.592 1.00 93.94 84 VAL A CA 1
ATOM 673 C C . VAL A 1 84 ? -5.093 -3.940 3.961 1.00 93.94 84 VAL A C 1
ATOM 675 O O . VAL A 1 84 ? -6.250 -3.646 4.270 1.00 93.94 84 VAL A O 1
ATOM 678 N N . LYS A 1 85 ? -4.281 -4.616 4.770 1.00 94.06 85 LYS A N 1
ATOM 679 C CA . LYS A 1 85 ? -4.617 -5.013 6.145 1.00 94.06 85 LYS A CA 1
ATOM 680 C C . LYS A 1 85 ? -3.380 -4.895 7.034 1.00 94.06 85 LYS A C 1
ATOM 682 O O . LYS A 1 85 ? -2.266 -4.867 6.518 1.00 94.06 85 LYS A O 1
ATOM 687 N N . LYS A 1 86 ? -3.563 -4.854 8.356 1.00 93.75 86 LYS A N 1
ATOM 688 C CA . LYS A 1 86 ? -2.435 -5.017 9.281 1.00 93.75 86 LYS A CA 1
ATOM 689 C C . LYS A 1 86 ? -1.789 -6.382 9.053 1.00 93.75 86 LYS A C 1
ATOM 691 O O . LYS A 1 86 ? -2.505 -7.374 8.883 1.00 93.75 86 LYS A O 1
ATOM 696 N N . ALA A 1 87 ? -0.464 -6.409 9.029 1.00 91.94 87 ALA A N 1
ATOM 697 C CA . ALA A 1 87 ? 0.272 -7.656 9.111 1.00 91.94 87 ALA A CA 1
ATOM 698 C C . ALA A 1 87 ? 0.195 -8.164 10.555 1.00 91.94 87 ALA A C 1
ATOM 700 O O . ALA A 1 87 ? 0.139 -7.372 11.497 1.00 91.94 87 ALA A O 1
ATOM 701 N N . TYR A 1 88 ? 0.146 -9.482 10.714 1.00 79.75 88 TYR A N 1
ATOM 702 C CA . TYR A 1 88 ? 0.294 -10.123 12.013 1.00 79.75 88 TYR A CA 1
ATOM 703 C C . TYR A 1 88 ? 1.684 -10.743 12.041 1.00 79.75 88 TYR A C 1
ATOM 705 O O . TYR A 1 88 ? 1.921 -11.785 11.431 1.00 79.75 88 TYR A O 1
ATOM 713 N N . ASP A 1 89 ? 2.619 -10.075 12.697 1.00 63.78 89 ASP A N 1
ATOM 714 C CA . ASP A 1 89 ? 3.868 -10.680 13.106 1.00 63.78 89 ASP A CA 1
ATOM 715 C C . ASP A 1 89 ? 3.562 -11.523 14.345 1.00 63.78 89 ASP A C 1
ATOM 717 O O . ASP A 1 89 ? 3.252 -11.008 15.413 1.00 63.78 89 ASP A O 1
ATOM 721 N N . GLY A 1 90 ? 3.591 -12.849 14.211 1.00 56.84 90 GLY A N 1
ATOM 722 C CA . GLY A 1 90 ? 3.295 -13.797 15.295 1.00 56.84 90 GLY A CA 1
ATOM 723 C C . GLY A 1 90 ? 4.233 -13.728 16.511 1.00 56.84 90 GLY A C 1
ATOM 724 O O . GLY A 1 90 ? 4.289 -14.682 17.277 1.00 56.84 90 GLY A O 1
ATOM 725 N N . ASN A 1 91 ? 4.966 -12.632 16.705 1.00 51.16 91 ASN A N 1
ATOM 726 C CA . ASN A 1 91 ? 5.795 -12.352 17.865 1.00 51.16 91 ASN A CA 1
ATOM 727 C C . ASN A 1 91 ? 5.026 -11.523 18.908 1.00 51.16 91 ASN A C 1
ATOM 729 O O . ASN A 1 91 ? 5.489 -10.489 19.376 1.00 51.16 91 ASN A O 1
ATOM 733 N N . SER A 1 92 ? 3.841 -11.990 19.300 1.00 50.78 92 SER A N 1
ATOM 734 C CA . SER A 1 92 ? 3.236 -11.599 20.579 1.00 50.78 92 SER A CA 1
ATOM 735 C C . SER A 1 92 ? 3.853 -12.467 21.682 1.00 50.78 92 SER A C 1
ATOM 737 O O . SER A 1 92 ? 3.173 -13.292 22.288 1.00 50.78 92 SER A O 1
ATOM 739 N N . SER A 1 93 ? 5.170 -12.370 21.864 1.00 46.03 93 SER A N 1
ATOM 740 C CA . SER A 1 93 ? 5.861 -13.057 22.953 1.00 46.03 93 SER A CA 1
ATOM 741 C C . SER A 1 93 ? 5.564 -12.315 24.255 1.00 46.03 93 SER A C 1
ATOM 743 O O . SER A 1 93 ? 6.041 -11.198 24.425 1.00 46.03 93 SER A O 1
ATOM 745 N N . HIS A 1 94 ? 4.715 -12.952 25.069 1.00 38.69 94 HIS A N 1
ATOM 746 C CA . HIS A 1 94 ? 4.570 -12.907 26.533 1.00 38.69 94 HIS A CA 1
ATOM 747 C C . HIS A 1 94 ? 4.946 -11.634 27.302 1.00 38.69 94 HIS A C 1
ATOM 749 O O . HIS A 1 94 ? 6.146 -11.293 27.363 1.00 38.69 94 HIS A O 1
#

Organism: NCBI:txid363837

InterPro domains:
  IPR014944 Toxin SymE-like [PF08845] (49-85)

pLDDT: mean 81.95, std 15.92, range [38.69, 97.19]